Protein AF-A0A1C7NR90-F1 (afdb_monomer)

InterPro domains:
  IPR013921 Mediator complex, subunit Med20 [PF08612] (2-111)
  IPR013921 Mediator complex, subunit Med20 [PTHR12465] (1-111)

Organism: NCBI:txid101091

Radius of gyration: 16.16 Å; Cα contacts (8 Å, |Δi|>4): 120; chains: 1; bounding box: 34×30×45 Å

Sequence (116 aa):
MEVILSRLKNLWQLRQSVTIEGTSYEIGDFTLRVANILLGSTYKGLLLEIGYHPCSTPNNTSLLFQEFVQSIVPPTAQLSCEYEYNYEVVGLSNHEFTTAHTSYQYMQLFRNDGLF

Nearest PDB structures (foldseek):
  3hvr-assembly1_A  TM=3.499E-01  e=1.858E-01  Thermus thermophilus HB27
  3fe1-assembly2_B  TM=2.714E-01  e=3.371E+00  Homo sapiens
  6sr6-assembly2_C  TM=2.489E-01  e=1.819E+00  Thermochaetoides thermophila DSM 1495
  1ats-assembly1_A  TM=1.450E-01  e=3.585E+00  Bos taurus
  5fpe-assembly2_B  TM=1.562E-01  e=5.871E+00  Homo sapiens

Foldseek 3Di:
DVVVVVVCVVPDDDPFDKDWAWDWDDDPQKIWTWTWIDGPNDTDDIDIDMDGRPDFQALPCLVVVVVVCVVPPDPPDDDDADSHDDQVVVPDDRGGHDVVVVVVRVVVSCVVSVVD

Structure (mmCIF, N/CA/C/O backbone):
data_AF-A0A1C7NR90-F1
#
_entry.id   AF-A0A1C7NR90-F1
#
loop_
_atom_site.group_PDB
_atom_site.id
_atom_site.type_symbol
_atom_site.label_atom_id
_atom_site.label_alt_id
_atom_site.label_comp_id
_atom_site.label_asym_id
_atom_site.label_entity_id
_atom_site.label_seq_id
_atom_site.pdbx_PDB_ins_code
_atom_site.Cartn_x
_atom_site.Cartn_y
_atom_site.Cartn_z
_atom_site.occupancy
_atom_site.B_iso_or_equiv
_atom_site.auth_seq_id
_atom_site.auth_comp_id
_atom_site.auth_asym_id
_atom_site.auth_atom_id
_atom_site.pdbx_PDB_model_num
ATOM 1 N N . MET A 1 1 ? 7.621 -15.506 14.719 1.00 60.81 1 MET A N 1
ATOM 2 C CA . ME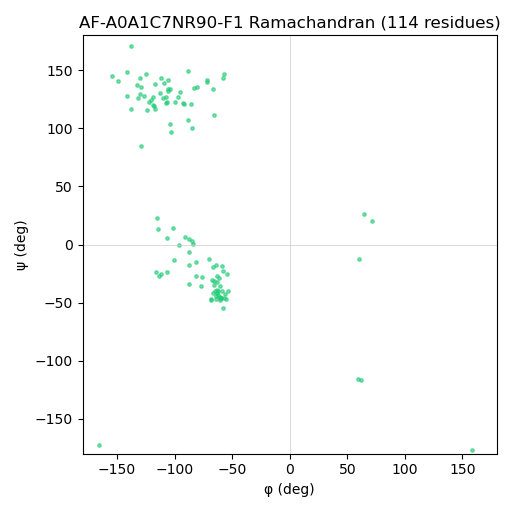T A 1 1 ? 7.836 -14.114 15.178 1.00 60.81 1 MET A CA 1
ATOM 3 C C . MET A 1 1 ? 7.261 -13.880 16.578 1.00 60.81 1 MET A C 1
ATOM 5 O O . MET A 1 1 ? 7.990 -13.382 17.426 1.00 60.81 1 MET A O 1
ATOM 9 N N . GLU A 1 2 ? 6.031 -14.322 16.876 1.00 71.06 2 GLU A N 1
ATOM 10 C CA . GLU A 1 2 ? 5.408 -14.187 18.213 1.00 71.06 2 GLU A CA 1
ATOM 11 C C . GLU A 1 2 ? 6.245 -14.750 19.370 1.00 71.06 2 GLU A C 1
ATOM 13 O O . GLU A 1 2 ? 6.362 -14.118 20.416 1.00 71.06 2 GLU A O 1
ATOM 18 N N . VAL A 1 3 ? 6.899 -15.900 19.172 1.00 78.81 3 VAL A N 1
ATOM 19 C CA . VAL A 1 3 ? 7.787 -16.501 20.181 1.00 78.81 3 VAL A CA 1
ATOM 20 C C . VAL A 1 3 ? 8.937 -15.560 20.556 1.00 78.81 3 VAL A C 1
ATOM 22 O O . VAL A 1 3 ? 9.252 -15.429 21.736 1.00 78.81 3 VAL A O 1
ATOM 25 N N . ILE A 1 4 ? 9.526 -14.854 19.587 1.00 78.25 4 ILE A N 1
ATOM 26 C CA . ILE A 1 4 ? 10.616 -13.897 19.834 1.00 78.25 4 ILE A CA 1
ATOM 27 C C . ILE A 1 4 ? 10.081 -12.681 20.599 1.00 78.25 4 ILE A C 1
ATOM 29 O O . ILE A 1 4 ? 10.631 -12.322 21.637 1.00 78.25 4 ILE A O 1
ATOM 33 N N . LEU A 1 5 ? 8.957 -12.105 20.160 1.00 78.56 5 LEU A N 1
ATOM 34 C CA . LEU A 1 5 ? 8.322 -10.969 20.842 1.00 78.56 5 LEU A CA 1
ATOM 35 C C . LEU A 1 5 ? 7.915 -11.321 22.282 1.00 78.56 5 LEU A C 1
ATOM 37 O O . LEU A 1 5 ? 8.089 -10.517 23.195 1.00 78.56 5 LEU A O 1
ATOM 41 N N . SER A 1 6 ? 7.471 -12.559 22.522 1.00 79.69 6 SER A N 1
ATOM 42 C CA . SER A 1 6 ? 7.127 -13.043 23.862 1.00 79.69 6 SER A CA 1
ATOM 43 C C . SER A 1 6 ? 8.316 -13.079 24.831 1.00 79.69 6 SER A C 1
ATOM 45 O O . SER A 1 6 ? 8.120 -12.954 26.040 1.00 79.69 6 SER A O 1
ATOM 47 N N . ARG A 1 7 ? 9.542 -13.222 24.308 1.00 85.62 7 ARG A N 1
ATOM 48 C CA . ARG A 1 7 ? 10.797 -13.211 25.077 1.00 85.62 7 ARG A CA 1
ATOM 49 C C . ARG A 1 7 ? 11.354 -11.797 25.265 1.00 85.62 7 ARG A C 1
ATOM 51 O O . ARG A 1 7 ? 12.157 -11.588 26.166 1.00 85.62 7 ARG A O 1
ATOM 58 N N . LEU A 1 8 ? 10.900 -10.835 24.462 1.00 86.44 8 LEU A N 1
ATOM 59 C CA . LEU A 1 8 ? 11.337 -9.436 24.475 1.00 86.44 8 LEU A CA 1
ATOM 60 C C . LEU A 1 8 ? 10.351 -8.497 25.185 1.00 86.44 8 LEU A C 1
ATOM 62 O O . LEU A 1 8 ? 10.491 -7.285 25.068 1.00 86.44 8 LEU A O 1
ATOM 66 N N . LYS A 1 9 ? 9.385 -9.016 25.954 1.00 79.56 9 LYS A N 1
ATOM 67 C CA . LYS A 1 9 ? 8.338 -8.209 26.619 1.00 79.56 9 LYS A CA 1
ATOM 68 C C . LYS A 1 9 ? 8.865 -7.070 27.506 1.00 79.56 9 LYS A C 1
ATOM 70 O O . LYS A 1 9 ? 8.162 -6.086 27.693 1.00 79.56 9 LYS A O 1
ATOM 75 N N . ASN A 1 10 ? 10.090 -7.189 28.027 1.00 84.25 10 ASN A N 1
ATOM 76 C CA . ASN A 1 10 ? 10.737 -6.136 28.824 1.00 84.25 10 ASN A CA 1
ATOM 77 C C . ASN A 1 10 ? 11.392 -5.031 27.972 1.00 84.25 10 ASN A C 1
ATOM 79 O O . ASN A 1 10 ? 11.754 -3.990 28.505 1.00 84.25 10 ASN A O 1
ATOM 83 N N . LEU A 1 11 ? 11.584 -5.268 26.672 1.00 86.81 11 LEU A N 1
ATOM 84 C CA . LEU A 1 11 ? 12.245 -4.357 25.730 1.00 86.81 11 LEU A CA 1
ATOM 85 C C . LEU A 1 11 ? 11.275 -3.788 24.693 1.00 86.81 11 LEU A C 1
ATOM 87 O O . LEU A 1 11 ? 11.515 -2.714 24.147 1.00 86.81 11 LEU A O 1
ATOM 91 N N . TRP A 1 12 ? 10.189 -4.503 24.406 1.00 81.38 12 TRP A N 1
ATOM 92 C CA . TRP A 1 12 ? 9.226 -4.121 23.391 1.00 81.38 12 TRP A CA 1
ATOM 93 C C . TRP A 1 12 ? 7.801 -4.431 23.841 1.00 81.38 12 TRP A C 1
ATOM 95 O O . TRP A 1 12 ? 7.481 -5.556 24.229 1.00 81.38 12 TRP A O 1
ATOM 105 N N . GLN A 1 13 ? 6.939 -3.419 23.755 1.00 84.19 13 GLN A N 1
ATOM 106 C CA . GLN A 1 13 ? 5.520 -3.514 24.067 1.00 84.19 13 GLN A CA 1
ATOM 107 C C . GLN A 1 13 ? 4.711 -3.145 22.824 1.00 84.19 13 GLN A C 1
ATOM 109 O O . GLN A 1 13 ? 4.857 -2.044 22.292 1.00 84.19 13 GLN A O 1
ATOM 114 N N . LEU A 1 14 ? 3.829 -4.049 22.391 1.00 83.69 14 LEU A N 1
ATOM 115 C CA . LEU A 1 14 ? 2.859 -3.762 21.338 1.00 83.69 14 LEU A CA 1
ATOM 116 C C . LEU A 1 14 ? 1.876 -2.703 21.854 1.00 83.69 14 LEU A C 1
ATOM 118 O O . LEU A 1 14 ? 1.105 -2.972 22.773 1.00 83.69 14 LEU A O 1
ATOM 122 N N . ARG A 1 15 ? 1.929 -1.496 21.286 1.00 84.31 15 ARG A N 1
ATOM 123 C CA . ARG A 1 15 ? 1.060 -0.375 21.685 1.00 84.31 15 ARG A CA 1
ATOM 124 C C . ARG A 1 15 ? -0.267 -0.362 20.943 1.00 84.31 15 ARG A C 1
ATOM 126 O O . ARG A 1 15 ? -1.277 0.039 21.507 1.00 84.31 15 ARG A O 1
ATOM 133 N N . GLN A 1 16 ? -0.247 -0.791 19.687 1.00 85.06 16 GLN A N 1
ATOM 134 C CA . GLN A 1 16 ? -1.374 -0.666 18.782 1.00 85.06 16 GLN A CA 1
ATOM 135 C C . GLN A 1 16 ? -1.374 -1.827 17.791 1.00 85.06 16 GLN A C 1
ATOM 137 O O . GLN A 1 16 ? -0.317 -2.255 17.334 1.00 85.06 16 GLN A O 1
ATOM 142 N N .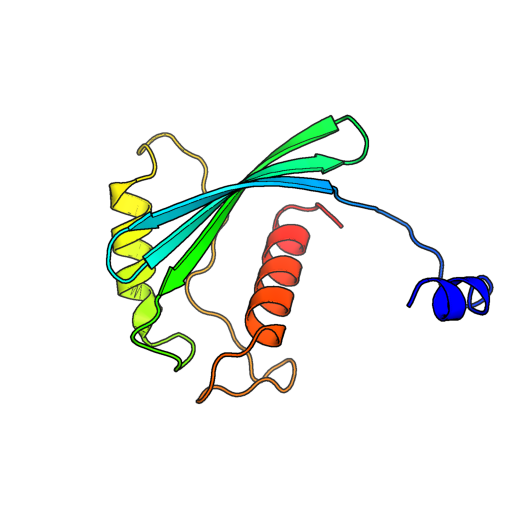 SER A 1 17 ? -2.561 -2.347 17.488 1.00 88.12 17 SER A N 1
ATOM 143 C CA . SER A 1 17 ? -2.774 -3.401 16.499 1.00 88.12 17 SER A CA 1
ATOM 144 C C . SER A 1 17 ? -3.888 -2.961 15.559 1.00 88.12 17 SER A C 1
ATOM 146 O O . SER A 1 17 ? -4.948 -2.520 16.008 1.00 88.12 17 SER A O 1
ATOM 148 N N . VAL A 1 18 ? -3.615 -3.053 14.262 1.00 91.00 18 VAL A N 1
ATOM 149 C CA . VAL A 1 18 ? -4.545 -2.719 13.186 1.00 91.00 18 VAL A CA 1
ATOM 150 C C . VAL A 1 18 ? -4.893 -4.018 12.471 1.00 91.00 18 VAL A C 1
ATOM 152 O O . VAL A 1 18 ? -4.002 -4.791 12.123 1.00 91.00 18 VAL A O 1
ATOM 155 N N . THR A 1 19 ? -6.184 -4.265 12.277 1.00 93.44 19 THR A N 1
ATOM 156 C CA . THR A 1 19 ? -6.704 -5.385 11.488 1.00 93.44 19 THR A CA 1
ATOM 157 C C . THR A 1 19 ? -7.217 -4.837 10.164 1.00 93.44 19 THR A C 1
ATOM 159 O O . THR A 1 19 ? -7.907 -3.821 10.142 1.00 93.44 19 THR A O 1
ATOM 162 N N . ILE A 1 20 ? -6.839 -5.475 9.060 1.00 95.00 20 ILE A N 1
ATOM 163 C CA . ILE A 1 20 ? -7.187 -5.043 7.705 1.00 95.00 20 ILE A CA 1
ATOM 164 C C . ILE A 1 20 ? -7.877 -6.219 7.025 1.00 95.00 20 ILE A C 1
ATOM 166 O O . ILE A 1 20 ? -7.261 -7.266 6.834 1.00 95.00 20 ILE A O 1
ATOM 170 N N . GLU A 1 21 ? -9.151 -6.056 6.679 1.00 95.44 21 GLU A N 1
ATOM 171 C CA . GLU A 1 21 ? -9.971 -7.126 6.101 1.00 95.44 21 GLU A CA 1
ATOM 172 C C . GLU A 1 21 ? -10.606 -6.660 4.800 1.00 95.44 21 GLU A C 1
ATOM 174 O O . GLU A 1 21 ? -11.242 -5.607 4.752 1.00 95.44 21 GLU A O 1
ATOM 179 N N . GLY A 1 22 ? -10.436 -7.434 3.731 1.00 96.25 22 GLY 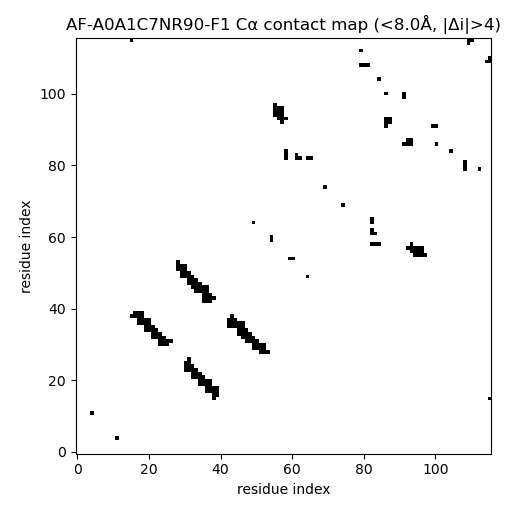A N 1
ATOM 180 C CA . GLY A 1 22 ? -10.804 -6.980 2.400 1.00 96.25 22 GLY A CA 1
ATOM 181 C C . GLY A 1 22 ? -10.865 -8.067 1.344 1.00 96.25 22 GLY A C 1
ATOM 182 O O . GLY A 1 22 ? -10.756 -9.257 1.627 1.00 96.25 22 GLY A O 1
ATOM 183 N N . THR A 1 23 ? -11.052 -7.627 0.105 1.00 97.62 23 THR A N 1
ATOM 184 C CA . THR A 1 23 ? -11.133 -8.470 -1.094 1.00 97.62 23 THR A CA 1
ATOM 185 C C . THR A 1 23 ? -10.099 -8.012 -2.118 1.00 97.62 23 THR A C 1
ATOM 187 O O . THR A 1 23 ? -9.785 -6.825 -2.204 1.00 97.62 23 THR A O 1
ATOM 190 N N . SER A 1 24 ? -9.553 -8.957 -2.882 1.00 97.88 24 SER A N 1
ATOM 191 C CA . SER A 1 24 ? -8.627 -8.689 -3.989 1.00 97.88 24 SER A CA 1
ATOM 192 C C . SER A 1 24 ? -9.326 -8.889 -5.333 1.00 97.88 24 SER A C 1
ATOM 194 O O . SER A 1 24 ? -10.117 -9.820 -5.483 1.00 97.88 24 SER A O 1
ATOM 196 N N . TYR A 1 25 ? -9.007 -8.034 -6.297 1.00 97.31 25 TYR A N 1
ATOM 197 C CA . TYR A 1 25 ? -9.538 -8.026 -7.655 1.00 97.31 25 TYR A CA 1
ATOM 198 C C . TYR A 1 25 ? -8.380 -7.975 -8.651 1.00 97.31 25 TYR A C 1
ATOM 200 O O . TYR A 1 25 ? -7.464 -7.171 -8.489 1.00 97.31 25 TYR A O 1
ATOM 208 N N . GLU A 1 26 ? -8.446 -8.793 -9.697 1.00 97.31 26 GLU A N 1
ATOM 209 C CA . GLU A 1 26 ? -7.502 -8.748 -10.816 1.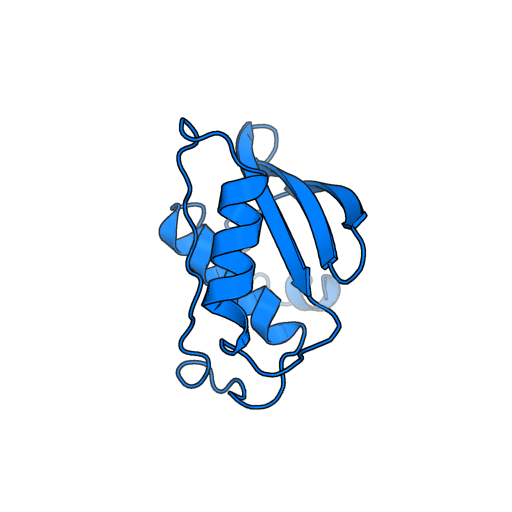00 97.31 26 GLU A CA 1
ATOM 210 C C . GLU A 1 26 ? -8.142 -7.985 -11.981 1.00 97.31 26 GLU A C 1
ATOM 212 O O . GLU A 1 26 ? -9.232 -8.336 -12.442 1.00 97.31 26 GLU A O 1
ATOM 217 N N . ILE A 1 27 ? -7.487 -6.919 -12.435 1.00 95.12 27 ILE A N 1
ATOM 218 C CA . ILE A 1 27 ? -7.972 -5.995 -13.465 1.00 95.12 27 ILE A CA 1
ATOM 219 C C . ILE A 1 27 ? -6.866 -5.844 -14.513 1.00 95.12 27 ILE A C 1
ATOM 221 O O . ILE A 1 27 ? -6.054 -4.921 -14.463 1.00 95.12 27 ILE A O 1
ATOM 225 N N . GLY A 1 28 ? -6.824 -6.773 -15.471 1.00 94.62 28 GLY A N 1
ATOM 226 C CA . GLY A 1 28 ? -5.775 -6.806 -16.493 1.00 94.62 28 GLY A CA 1
ATOM 227 C C . GLY A 1 28 ? -4.387 -6.945 -15.863 1.00 94.62 28 GLY A C 1
ATOM 228 O O . GLY A 1 28 ? -4.109 -7.945 -15.210 1.00 94.62 28 GLY A O 1
ATOM 229 N N . ASP A 1 29 ? -3.550 -5.922 -16.039 1.00 95.94 29 ASP A N 1
ATOM 230 C CA . ASP A 1 29 ? -2.178 -5.865 -15.515 1.00 95.94 29 ASP A CA 1
ATOM 231 C C . ASP A 1 29 ? -2.087 -5.377 -14.056 1.00 95.94 29 ASP A C 1
ATOM 233 O O . ASP A 1 29 ? -0.986 -5.268 -13.502 1.00 95.94 29 ASP A O 1
ATOM 237 N N . PHE A 1 30 ? -3.230 -5.072 -13.432 1.00 96.81 30 PHE A N 1
ATOM 238 C CA . PHE A 1 30 ? -3.316 -4.569 -12.066 1.00 96.81 30 PHE A CA 1
ATOM 239 C C . PHE A 1 30 ? -3.952 -5.578 -11.115 1.00 96.81 30 PHE A C 1
ATOM 241 O O . PHE A 1 30 ? -4.957 -6.210 -11.437 1.00 96.81 30 PHE A O 1
ATOM 248 N N . THR A 1 31 ? -3.446 -5.612 -9.885 1.00 97.44 31 THR A N 1
ATOM 249 C CA . THR A 1 31 ? -4.159 -6.183 -8.739 1.00 97.44 31 THR A CA 1
ATOM 250 C C . THR A 1 31 ? -4.631 -5.045 -7.843 1.00 97.44 31 THR A C 1
ATOM 252 O O . THR A 1 31 ? -3.815 -4.262 -7.357 1.00 97.44 31 THR A O 1
ATOM 255 N N . LEU A 1 32 ? -5.936 -4.963 -7.589 1.00 97.62 32 LEU A N 1
ATOM 256 C CA . LEU A 1 32 ? -6.543 -4.017 -6.653 1.00 97.62 32 LEU A CA 1
ATOM 257 C C . LEU A 1 32 ? -7.011 -4.765 -5.405 1.00 97.62 32 LEU A C 1
ATOM 259 O O . LEU A 1 32 ? -7.860 -5.650 -5.486 1.00 97.62 32 LEU A O 1
ATOM 263 N N . ARG A 1 33 ? -6.513 -4.383 -4.233 1.00 97.94 33 ARG A N 1
ATOM 264 C CA . ARG A 1 33 ? -6.992 -4.887 -2.942 1.00 97.94 33 ARG A CA 1
ATOM 265 C C . ARG A 1 33 ? -7.731 -3.775 -2.222 1.00 97.94 33 ARG A C 1
ATOM 267 O O . ARG A 1 33 ? -7.194 -2.688 -2.036 1.00 97.94 33 ARG A O 1
ATOM 274 N N . VAL A 1 34 ? -8.965 -4.058 -1.825 1.00 97.44 34 VAL A N 1
ATOM 275 C CA . VAL A 1 34 ? -9.848 -3.112 -1.138 1.00 97.44 34 VAL A CA 1
ATOM 276 C C . VAL A 1 34 ? -10.179 -3.680 0.228 1.00 97.44 34 VAL A C 1
ATOM 278 O O . VAL A 1 34 ? -10.747 -4.771 0.308 1.00 97.44 34 VAL A O 1
ATOM 281 N N . ALA A 1 35 ? -9.824 -2.964 1.292 1.00 97.12 35 ALA A N 1
ATOM 282 C CA . ALA A 1 35 ? -9.961 -3.466 2.653 1.00 97.12 35 ALA A CA 1
ATOM 283 C C . ALA A 1 35 ? -10.419 -2.403 3.652 1.00 97.12 35 ALA A C 1
ATOM 285 O O . ALA A 1 35 ? -10.075 -1.232 3.541 1.00 97.12 35 ALA A O 1
ATOM 286 N N . ASN A 1 36 ? -11.161 -2.826 4.669 1.00 96.69 36 ASN A N 1
ATOM 287 C CA . ASN A 1 36 ? -11.521 -2.002 5.812 1.00 96.69 36 ASN A CA 1
ATOM 288 C C . ASN A 1 36 ? -10.383 -2.003 6.833 1.00 96.69 36 ASN A C 1
ATOM 290 O O . ASN A 1 36 ? -9.865 -3.062 7.187 1.00 96.69 36 ASN A O 1
ATOM 294 N N . ILE A 1 37 ? -10.045 -0.826 7.352 1.00 95.56 37 ILE A N 1
ATOM 295 C CA . ILE A 1 37 ? -9.092 -0.651 8.447 1.00 95.56 37 ILE A CA 1
ATOM 296 C C . ILE A 1 37 ? -9.866 -0.667 9.768 1.00 95.56 37 ILE A C 1
ATOM 298 O O . ILE A 1 37 ? -10.735 0.179 10.004 1.00 95.56 37 ILE A O 1
ATOM 302 N N . LEU A 1 38 ? -9.528 -1.605 10.648 1.00 94.56 38 LEU A N 1
ATOM 303 C CA . LEU A 1 38 ? -10.125 -1.785 11.967 1.00 94.56 38 LEU A CA 1
ATOM 304 C C . LEU A 1 38 ? -9.063 -1.611 13.059 1.00 94.56 38 LEU A C 1
ATOM 306 O O . LEU A 1 38 ? -8.028 -2.278 13.063 1.00 94.56 38 LEU A O 1
ATOM 310 N N . LEU A 1 39 ? -9.333 -0.735 14.025 1.00 91.00 39 LEU A N 1
ATOM 311 C CA . LEU A 1 39 ? -8.548 -0.602 15.248 1.00 91.00 39 LEU A CA 1
ATOM 312 C C . LEU A 1 39 ? -9.301 -1.274 16.399 1.00 91.00 39 LEU A C 1
ATOM 314 O O . LEU A 1 39 ? -10.229 -0.697 16.973 1.00 91.00 39 LEU A O 1
ATOM 318 N N . GLY A 1 40 ? -8.949 -2.527 16.691 1.00 87.94 40 GLY A N 1
ATOM 319 C CA . GLY A 1 40 ? -9.815 -3.397 17.487 1.00 87.94 40 GLY A CA 1
ATOM 320 C C . GLY A 1 40 ? -11.143 -3.608 16.756 1.00 87.94 40 GLY A C 1
ATOM 321 O O . GLY A 1 40 ? -11.159 -4.131 15.650 1.00 87.94 40 GLY A O 1
ATOM 322 N N . SER A 1 41 ? -12.252 -3.159 17.344 1.00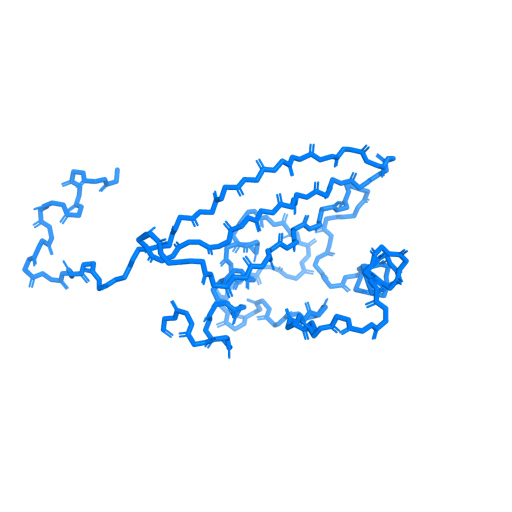 87.38 41 SER A N 1
ATOM 323 C CA . SER A 1 41 ? -13.584 -3.190 16.718 1.00 87.38 41 SER A CA 1
ATOM 324 C C . SER A 1 41 ? -13.988 -1.877 16.032 1.00 87.38 41 SER A C 1
ATOM 326 O O . SER A 1 41 ? -15.091 -1.778 15.498 1.00 87.38 41 SER A O 1
ATOM 328 N N . THR A 1 42 ? -13.138 -0.844 16.063 1.00 93.25 42 THR A N 1
ATOM 329 C CA . THR A 1 42 ? -13.478 0.484 15.530 1.00 93.25 42 THR A CA 1
ATOM 330 C C . THR A 1 42 ? -13.031 0.628 14.082 1.00 93.25 42 THR A C 1
ATOM 332 O O . THR A 1 42 ? -11.836 0.564 13.801 1.00 93.25 42 THR A O 1
ATOM 335 N N . TYR A 1 43 ? -13.970 0.907 13.179 1.00 94.69 43 TYR A N 1
ATOM 336 C CA . TYR A 1 43 ? -13.670 1.245 11.787 1.00 94.69 43 TYR A CA 1
ATOM 337 C C . TYR A 1 43 ? -12.944 2.592 11.673 1.00 94.69 43 TYR A C 1
ATOM 339 O O . TYR A 1 43 ? -13.340 3.574 12.305 1.00 94.69 43 TYR A O 1
ATOM 347 N N . LYS A 1 44 ? -11.874 2.630 10.874 1.00 93.81 44 LYS A N 1
ATOM 348 C CA . LYS A 1 44 ? -11.035 3.818 10.656 1.00 93.81 44 LYS A CA 1
ATOM 349 C C . LYS A 1 44 ? -11.049 4.333 9.224 1.00 93.81 44 LYS A C 1
ATOM 351 O O . LYS A 1 44 ? -10.808 5.517 9.031 1.00 93.81 44 LYS A O 1
ATOM 356 N N . GLY A 1 45 ? -11.362 3.491 8.247 1.00 93.75 45 GLY A N 1
ATOM 357 C CA . GLY A 1 45 ? -11.379 3.899 6.849 1.00 93.75 45 GLY A CA 1
ATOM 358 C C . GLY A 1 45 ? -11.236 2.727 5.893 1.00 93.75 45 GLY A C 1
ATOM 359 O O . GLY A 1 45 ? -11.167 1.569 6.312 1.00 93.75 45 GLY A O 1
ATOM 360 N N . LEU A 1 46 ? -11.187 3.063 4.607 1.00 94.94 46 LEU A N 1
ATOM 361 C CA . LEU A 1 46 ? -10.968 2.124 3.519 1.00 94.94 46 LEU A CA 1
ATOM 362 C C . LEU A 1 46 ? -9.530 2.267 3.021 1.00 94.94 46 LEU A C 1
ATOM 364 O O . LEU A 1 46 ? -9.054 3.375 2.792 1.00 94.94 46 LEU A O 1
ATOM 368 N N . LEU A 1 47 ? -8.866 1.140 2.831 1.00 96.25 47 LEU A N 1
ATOM 369 C CA . LEU A 1 47 ? -7.537 1.024 2.267 1.00 96.25 47 LEU A CA 1
ATOM 370 C C . LEU A 1 47 ? -7.637 0.477 0.844 1.00 96.25 47 LEU A C 1
ATOM 372 O O . LEU A 1 47 ? -8.322 -0.522 0.604 1.00 96.25 47 LEU A O 1
ATOM 376 N N . LEU A 1 48 ? -6.905 1.110 -0.067 1.00 96.38 48 LEU A N 1
ATOM 377 C CA . LEU A 1 48 ? -6.718 0.653 -1.437 1.00 96.38 48 LEU A CA 1
ATOM 378 C C . LEU A 1 48 ? -5.235 0.345 -1.641 1.00 96.38 48 LEU A C 1
ATOM 380 O O . LEU A 1 48 ? -4.401 1.242 -1.551 1.00 96.38 48 LEU A O 1
ATOM 384 N N . GLU A 1 49 ? -4.908 -0.912 -1.918 1.00 96.62 49 GLU A N 1
ATOM 385 C CA . GLU A 1 49 ? -3.571 -1.317 -2.350 1.00 96.62 49 GLU A CA 1
ATOM 386 C C . GLU A 1 49 ? -3.626 -1.671 -3.835 1.00 96.62 49 GLU A C 1
ATOM 388 O O . GLU A 1 49 ? -4.464 -2.470 -4.257 1.00 96.62 49 GLU A O 1
ATOM 393 N N . ILE A 1 50 ? -2.748 -1.064 -4.632 1.00 96.31 50 ILE A N 1
ATOM 394 C CA . ILE A 1 50 ? -2.713 -1.252 -6.082 1.00 96.31 50 ILE A CA 1
ATOM 395 C C . ILE A 1 50 ? -1.327 -1.767 -6.460 1.00 96.31 50 ILE A C 1
ATOM 397 O O . ILE A 1 50 ? -0.319 -1.123 -6.177 1.00 96.31 50 ILE A O 1
ATOM 401 N N . GLY A 1 51 ? -1.280 -2.930 -7.102 1.00 95.50 51 GLY A N 1
ATOM 402 C CA . GLY A 1 51 ? -0.072 -3.496 -7.695 1.00 95.50 51 GLY A CA 1
ATOM 403 C C . GLY A 1 51 ? -0.149 -3.453 -9.216 1.00 95.50 51 GLY A C 1
ATOM 404 O O . GLY A 1 51 ? -1.202 -3.743 -9.775 1.00 95.50 51 GLY A O 1
ATOM 405 N N . TYR A 1 52 ? 0.959 -3.115 -9.874 1.00 96.19 52 TYR A N 1
ATOM 406 C CA . TYR A 1 52 ? 1.110 -3.176 -11.329 1.00 96.19 52 TYR A CA 1
ATOM 407 C C . TYR A 1 52 ? 2.221 -4.171 -11.668 1.00 96.19 52 TYR A C 1
ATOM 409 O O . TYR A 1 52 ? 3.361 -3.996 -11.243 1.00 96.19 52 TYR A O 1
ATOM 417 N N . HIS A 1 53 ? 1.890 -5.233 -12.399 1.00 94.38 53 HIS A N 1
ATOM 418 C CA . HIS A 1 53 ? 2.814 -6.352 -12.645 1.00 94.38 53 HIS A CA 1
ATOM 419 C C . HIS A 1 53 ? 3.903 -6.083 -13.700 1.00 94.38 53 HIS A C 1
ATOM 421 O O . HIS A 1 53 ? 5.023 -6.560 -13.515 1.00 94.38 53 HIS A O 1
ATOM 427 N N . PRO A 1 54 ? 3.648 -5.333 -14.793 1.00 95.75 54 PRO A N 1
ATOM 428 C CA . PRO A 1 54 ? 4.639 -5.134 -15.855 1.00 95.75 54 PRO A CA 1
ATOM 429 C C . PRO A 1 54 ? 5.854 -4.266 -15.494 1.00 95.75 54 PRO A C 1
ATOM 431 O O . PRO A 1 54 ? 6.813 -4.235 -16.265 1.00 95.75 54 PRO A O 1
ATOM 434 N N . CYS A 1 55 ? 5.846 -3.541 -14.370 1.00 95.00 55 CYS A N 1
ATOM 435 C CA . CYS A 1 55 ? 6.983 -2.725 -13.941 1.00 95.00 55 CYS A CA 1
ATOM 436 C C . CYS A 1 55 ? 7.322 -2.980 -12.474 1.00 95.00 55 CYS A C 1
ATOM 438 O O . CYS A 1 55 ? 6.483 -2.814 -11.595 1.00 95.00 55 CYS A O 1
ATOM 440 N N . SER A 1 56 ? 8.583 -3.322 -12.215 1.00 94.25 56 SER A N 1
ATOM 441 C CA . SER A 1 56 ? 9.128 -3.493 -10.869 1.00 94.25 56 SER A CA 1
ATOM 442 C C . SER A 1 56 ? 10.060 -2.355 -10.456 1.00 94.25 56 SER A C 1
ATOM 444 O O . SER A 1 56 ? 10.672 -2.438 -9.401 1.00 94.25 56 SER A O 1
ATOM 446 N N . THR A 1 57 ? 10.212 -1.293 -11.250 1.00 96.62 57 THR A N 1
ATOM 447 C CA . THR A 1 57 ? 11.045 -0.147 -10.866 1.00 96.62 57 THR A CA 1
ATOM 448 C C . THR A 1 57 ? 10.219 0.824 -10.016 1.00 96.62 57 THR A C 1
ATOM 450 O O . THR A 1 57 ? 9.203 1.328 -10.501 1.00 96.62 57 THR A O 1
ATOM 453 N N . PRO A 1 58 ? 10.624 1.114 -8.765 1.00 94.06 58 PRO A N 1
ATOM 454 C CA . PRO A 1 58 ? 9.898 2.036 -7.898 1.00 94.06 58 PRO A CA 1
ATOM 455 C C . PRO A 1 58 ? 9.720 3.428 -8.519 1.00 94.06 58 PRO A C 1
ATOM 457 O O . PRO A 1 58 ? 10.587 3.904 -9.248 1.00 94.06 58 PRO A O 1
ATOM 460 N N . ASN A 1 59 ? 8.596 4.083 -8.215 1.00 94.81 59 ASN A N 1
ATOM 461 C CA . ASN A 1 59 ? 8.201 5.428 -8.677 1.00 94.81 59 ASN A CA 1
ATOM 462 C C . ASN A 1 59 ? 8.057 5.613 -10.205 1.00 94.81 59 ASN A C 1
ATOM 464 O O . ASN A 1 59 ? 7.453 6.588 -10.635 1.00 94.81 59 ASN A O 1
ATOM 468 N N . ASN A 1 60 ? 8.518 4.676 -11.039 1.00 96.06 60 ASN A N 1
ATOM 469 C CA . ASN A 1 60 ? 8.484 4.803 -12.500 1.00 96.06 60 ASN A CA 1
ATOM 470 C C . ASN A 1 60 ? 7.057 4.794 -13.089 1.00 96.06 60 ASN A C 1
ATOM 472 O O . ASN A 1 60 ? 6.840 5.240 -14.212 1.00 96.06 60 ASN A O 1
ATOM 476 N N . THR A 1 61 ? 6.077 4.288 -12.335 1.00 94.75 61 THR A N 1
ATOM 477 C CA . THR A 1 61 ? 4.662 4.209 -12.732 1.00 94.75 61 THR A CA 1
ATOM 478 C C . THR A 1 61 ? 3.748 5.079 -11.862 1.00 94.75 61 THR A C 1
ATOM 480 O O . THR A 1 61 ? 2.549 4.814 -11.790 1.00 94.75 61 THR A O 1
ATOM 483 N N . SER A 1 62 ? 4.280 6.115 -11.199 1.00 95.25 62 SER A N 1
ATOM 484 C CA . SER A 1 62 ? 3.513 7.000 -10.301 1.00 95.25 62 SER A CA 1
ATOM 485 C C . SER A 1 62 ? 2.300 7.635 -10.997 1.00 95.25 62 SER A C 1
ATOM 487 O O . SER A 1 62 ? 1.180 7.542 -10.494 1.00 95.25 62 SER A O 1
ATOM 489 N N . LEU A 1 63 ? 2.496 8.179 -12.203 1.00 96.56 63 LEU A N 1
ATOM 490 C CA . LEU A 1 63 ? 1.426 8.768 -13.019 1.00 96.56 63 LEU A CA 1
ATOM 491 C C . LEU A 1 63 ? 0.350 7.745 -13.410 1.00 96.56 63 LEU A C 1
ATOM 493 O O . LEU A 1 63 ? -0.838 8.046 -13.342 1.00 96.56 63 LEU A O 1
ATOM 497 N N . LEU A 1 64 ? 0.756 6.518 -13.752 1.00 96.69 64 LEU A N 1
ATOM 498 C CA . LEU A 1 64 ? -0.174 5.441 -14.095 1.00 96.69 64 LEU A CA 1
ATOM 499 C C . LEU A 1 64 ? -1.067 5.076 -12.900 1.00 96.69 64 LEU A C 1
ATOM 501 O O . LEU A 1 64 ? -2.274 4.894 -13.056 1.00 96.69 64 LEU A O 1
ATOM 505 N N . PHE A 1 65 ? -0.495 5.006 -11.693 1.00 96.00 65 PHE A N 1
ATOM 506 C CA . PHE A 1 65 ? -1.277 4.788 -10.476 1.00 96.00 65 PHE A CA 1
ATOM 507 C C . PHE A 1 65 ? -2.220 5.957 -10.185 1.00 96.00 65 PHE A C 1
ATOM 509 O O . PHE A 1 65 ? -3.368 5.724 -9.808 1.00 96.00 65 PHE A O 1
ATOM 516 N N . GLN A 1 66 ? -1.773 7.197 -10.392 1.00 95.56 66 GLN A N 1
ATOM 517 C CA . GLN A 1 66 ? -2.605 8.383 -10.207 1.00 95.56 66 GLN A CA 1
ATOM 518 C C . GLN A 1 66 ? -3.827 8.372 -11.137 1.00 95.56 66 GLN A C 1
ATOM 520 O O . GLN A 1 66 ? -4.947 8.596 -10.677 1.00 95.56 66 GLN A O 1
ATOM 525 N N . GLU A 1 67 ? -3.636 8.060 -12.419 1.00 95.94 67 GLU A N 1
ATOM 526 C CA . GLU A 1 67 ? -4.728 7.923 -13.390 1.00 95.94 67 GLU A CA 1
ATOM 527 C C . GLU A 1 67 ? -5.685 6.784 -13.013 1.00 95.94 67 GLU A C 1
ATOM 529 O O . GLU A 1 67 ? -6.907 6.958 -13.032 1.00 95.94 67 GLU A O 1
ATOM 534 N N . PHE A 1 68 ? -5.147 5.632 -12.600 1.00 95.56 68 PHE A N 1
ATOM 535 C CA . PHE A 1 68 ? -5.957 4.492 -12.177 1.00 95.56 68 PHE A CA 1
ATOM 536 C C . PHE A 1 68 ? -6.835 4.839 -10.968 1.00 95.56 68 PHE A C 1
ATOM 538 O O . PHE A 1 68 ? -8.043 4.602 -11.003 1.00 95.56 68 PHE A O 1
ATOM 545 N N . VAL A 1 69 ? -6.269 5.467 -9.931 1.00 95.31 69 VAL A N 1
ATOM 546 C CA . VAL A 1 69 ? -7.019 5.912 -8.743 1.00 95.31 69 VAL A CA 1
ATOM 547 C C . VAL A 1 69 ? -8.121 6.898 -9.129 1.00 95.31 69 VAL A C 1
ATOM 549 O O . VAL A 1 69 ? -9.262 6.725 -8.703 1.00 95.31 69 VAL A O 1
ATOM 552 N N . GLN A 1 70 ? -7.825 7.885 -9.978 1.00 93.88 70 GLN A N 1
ATOM 553 C CA . GLN A 1 70 ? -8.822 8.854 -10.452 1.00 93.88 70 GLN A CA 1
ATOM 554 C C . GLN A 1 70 ? -9.972 8.203 -11.230 1.00 93.88 70 GLN A C 1
ATOM 556 O O . GLN A 1 70 ? -11.088 8.719 -11.213 1.00 93.88 70 GLN A O 1
ATOM 561 N N . SER A 1 71 ? -9.722 7.073 -11.896 1.00 94.44 71 SER A N 1
ATOM 562 C CA . SER A 1 71 ? -10.753 6.350 -12.645 1.00 94.44 71 SER A CA 1
ATOM 563 C C . SER A 1 71 ? -11.716 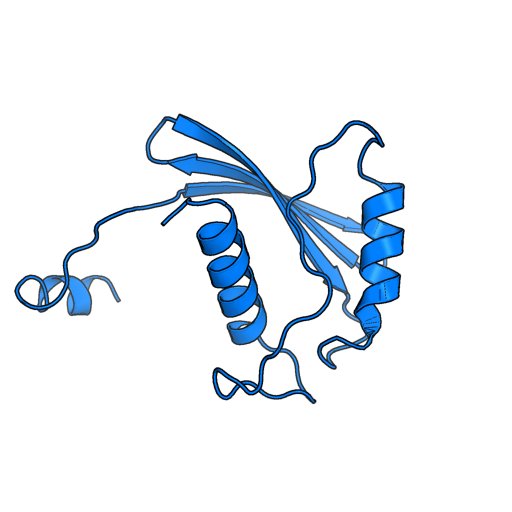5.547 -11.760 1.00 94.44 71 SER A C 1
ATOM 565 O O . SER A 1 71 ? -12.870 5.353 -12.144 1.00 94.44 71 SER A O 1
ATOM 567 N N . ILE A 1 72 ? -11.267 5.089 -10.583 1.00 93.50 72 ILE A N 1
ATOM 568 C CA . ILE A 1 72 ? -12.051 4.197 -9.709 1.00 93.50 72 ILE A CA 1
ATOM 569 C C . ILE A 1 72 ? -12.599 4.888 -8.460 1.00 93.50 72 ILE A C 1
ATOM 571 O O . ILE A 1 72 ? -13.573 4.414 -7.872 1.00 93.50 72 ILE A O 1
ATOM 575 N N . VAL A 1 73 ? -11.981 5.987 -8.025 1.00 93.94 73 VAL A N 1
ATOM 576 C CA . VAL A 1 73 ? -12.369 6.687 -6.801 1.00 93.94 73 VAL A CA 1
ATOM 577 C C . VAL A 1 73 ? -13.329 7.836 -7.129 1.00 93.94 73 VAL A C 1
ATOM 579 O O . VAL A 1 73 ? -13.037 8.652 -8.003 1.00 93.94 73 VAL A O 1
ATOM 582 N N . PRO A 1 74 ? -14.466 7.962 -6.416 1.00 92.69 74 PRO A N 1
ATOM 583 C CA . PRO A 1 74 ? -15.373 9.086 -6.604 1.00 92.69 74 PRO A CA 1
ATOM 584 C C . PRO A 1 74 ? -14.675 10.434 -6.359 1.00 92.69 74 PRO A C 1
ATOM 586 O O . PRO A 1 74 ? -13.933 10.555 -5.383 1.00 92.69 74 PRO A O 1
ATOM 589 N N . PRO A 1 75 ? -14.997 11.495 -7.123 1.00 90.38 75 PRO A N 1
ATOM 590 C CA . PRO A 1 75 ? -14.409 12.827 -6.924 1.00 90.38 75 PRO A CA 1
ATOM 591 C C . PRO A 1 75 ? -14.642 13.431 -5.530 1.00 90.38 75 PRO A C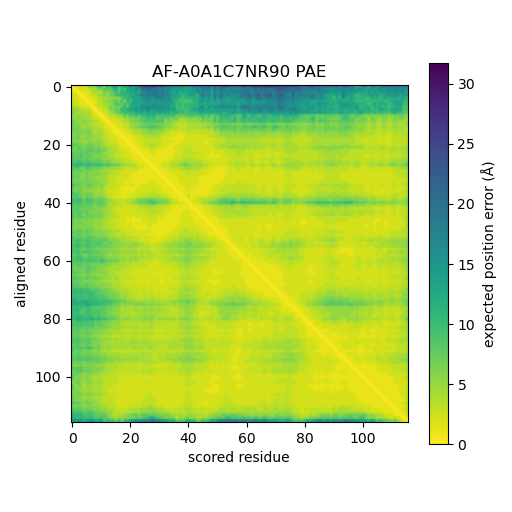 1
ATOM 593 O O . PRO A 1 75 ? -13.969 14.378 -5.139 1.00 90.38 75 PRO A O 1
ATOM 596 N N . THR A 1 76 ? -15.621 12.915 -4.785 1.00 92.88 76 THR A N 1
ATOM 597 C CA . THR A 1 76 ? -15.960 13.353 -3.424 1.00 92.88 76 THR A CA 1
ATOM 598 C C . THR A 1 76 ? -15.157 12.642 -2.335 1.00 92.88 76 THR A C 1
ATOM 600 O O . THR A 1 76 ? -15.328 12.961 -1.158 1.00 92.88 76 THR A O 1
ATOM 603 N N . ALA A 1 77 ? -14.349 11.639 -2.680 1.00 92.25 77 ALA A N 1
ATOM 604 C CA . ALA A 1 77 ? -13.567 10.898 -1.703 1.00 92.25 77 ALA A CA 1
ATOM 605 C C . ALA A 1 77 ? -12.412 11.751 -1.163 1.00 92.25 77 ALA A C 1
ATOM 607 O O . ALA A 1 77 ? -11.733 12.456 -1.907 1.00 92.25 77 ALA A O 1
ATOM 608 N N . GLN A 1 78 ? -12.169 11.650 0.141 1.00 91.56 78 GLN A N 1
ATOM 609 C CA . GLN A 1 78 ? -10.982 12.218 0.771 1.00 91.56 78 GLN A CA 1
ATOM 610 C C . GLN A 1 78 ? -9.877 11.167 0.714 1.00 91.56 78 GLN A C 1
ATOM 612 O O . GLN A 1 78 ? -9.956 10.148 1.396 1.00 91.56 78 GLN A O 1
ATOM 617 N N . LEU A 1 79 ? -8.889 11.394 -0.149 1.00 92.12 79 LEU A N 1
ATOM 618 C CA . LEU A 1 79 ? -7.769 10.484 -0.348 1.00 92.12 79 LEU A CA 1
ATOM 619 C C . LEU A 1 79 ? -6.561 10.946 0.466 1.00 92.12 79 LEU A C 1
ATOM 621 O O . LEU A 1 79 ? -6.115 12.082 0.320 1.00 92.12 79 LEU A O 1
ATOM 625 N N . SER A 1 80 ? -6.021 10.039 1.277 1.00 92.25 80 SER A N 1
ATOM 626 C CA . SER A 1 80 ? -4.668 10.137 1.817 1.00 92.25 80 SER A CA 1
ATOM 627 C C . SER A 1 80 ? -3.796 9.162 1.034 1.00 92.25 80 SER A C 1
ATOM 629 O O . SER A 1 80 ? -3.934 7.947 1.170 1.00 92.25 80 SER A O 1
ATOM 631 N N . CYS A 1 81 ? -2.983 9.675 0.112 1.00 90.88 81 CYS A N 1
ATOM 632 C CA . CYS A 1 81 ? -2.110 8.854 -0.720 1.00 90.88 81 CYS A CA 1
ATOM 633 C C . CYS A 1 81 ? -0.891 9.646 -1.195 1.00 90.88 81 CYS A C 1
ATOM 635 O O . CYS A 1 81 ? -1.002 10.825 -1.526 1.00 90.88 81 CYS A O 1
ATOM 637 N N . GLU A 1 82 ? 0.239 8.956 -1.301 1.00 94.00 82 GLU A N 1
ATOM 638 C CA . GLU A 1 82 ? 1.452 9.437 -1.957 1.00 94.00 82 GLU A CA 1
ATOM 639 C C . GLU A 1 82 ? 1.733 8.517 -3.150 1.00 94.00 82 GLU A C 1
ATOM 641 O O . GLU A 1 82 ? 1.574 7.299 -3.047 1.00 94.00 82 GLU A O 1
ATOM 646 N N . TYR A 1 83 ? 2.132 9.083 -4.288 1.00 93.38 83 TYR A N 1
ATOM 647 C CA . TYR A 1 83 ? 2.442 8.307 -5.501 1.00 93.38 83 TYR A CA 1
ATOM 648 C C . TYR A 1 83 ? 3.943 8.109 -5.710 1.00 93.38 83 TYR A C 1
ATOM 650 O O . TYR A 1 83 ? 4.355 7.271 -6.514 1.00 93.38 83 TYR A O 1
ATOM 658 N N . GLU A 1 84 ? 4.757 8.858 -4.970 1.00 95.19 84 GLU A N 1
ATOM 659 C CA . GLU A 1 84 ? 6.209 8.789 -5.006 1.00 95.19 84 GLU A CA 1
ATOM 660 C C . GLU A 1 84 ? 6.754 8.731 -3.586 1.00 95.19 84 GLU A C 1
ATOM 662 O O . GLU A 1 84 ? 6.306 9.441 -2.688 1.00 95.19 84 GLU A O 1
ATOM 667 N N . TYR A 1 85 ? 7.745 7.872 -3.383 1.00 96.00 85 TYR A N 1
ATOM 668 C CA . TYR A 1 85 ? 8.359 7.661 -2.082 1.00 96.00 85 TYR A CA 1
ATOM 669 C C . TYR A 1 85 ? 9.875 7.749 -2.199 1.00 96.00 85 TYR A C 1
ATOM 671 O O . TYR A 1 85 ? 10.474 7.264 -3.160 1.00 96.00 85 TYR A O 1
ATOM 679 N N . ASN A 1 86 ? 10.512 8.321 -1.180 1.00 95.94 86 ASN A N 1
ATOM 680 C CA . ASN A 1 86 ? 11.959 8.258 -1.048 1.00 95.94 86 ASN A CA 1
ATOM 681 C C . ASN A 1 86 ? 12.337 6.939 -0.357 1.00 95.94 86 ASN A C 1
ATOM 683 O O . ASN A 1 86 ? 12.211 6.806 0.857 1.00 95.94 86 ASN A O 1
ATOM 687 N N . TYR A 1 87 ? 12.759 5.943 -1.132 1.00 97.25 87 TYR A N 1
ATOM 688 C CA . TYR A 1 87 ? 13.143 4.630 -0.606 1.00 97.25 87 TYR A CA 1
ATOM 689 C C . TYR A 1 87 ? 14.579 4.607 -0.059 1.00 97.25 87 TYR A C 1
ATOM 691 O O . TYR A 1 87 ? 14.873 3.878 0.892 1.00 97.25 87 TYR A O 1
ATOM 699 N N . GLU A 1 88 ? 15.459 5.467 -0.575 1.00 96.19 88 GLU A N 1
ATOM 700 C CA . GLU A 1 88 ? 16.866 5.542 -0.159 1.00 96.19 88 GLU A CA 1
ATOM 701 C C .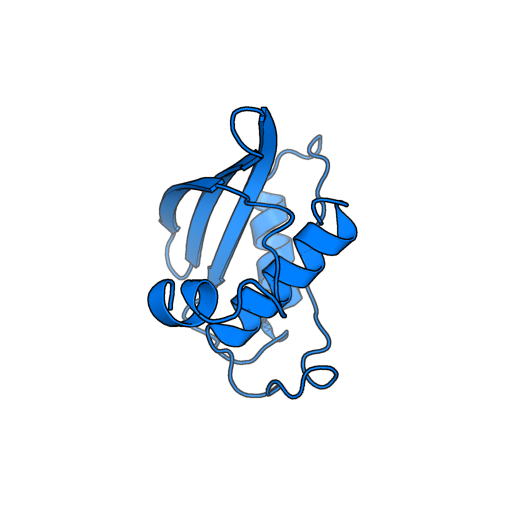 GLU A 1 88 ? 17.027 5.938 1.312 1.00 96.19 88 GLU A C 1
ATOM 703 O O . GLU A 1 88 ? 17.930 5.438 1.983 1.00 96.19 88 GLU A O 1
ATOM 708 N N . VAL A 1 89 ? 16.121 6.759 1.864 1.00 96.44 89 VAL A N 1
ATOM 709 C CA . VAL A 1 89 ? 16.175 7.162 3.287 1.00 96.44 89 VAL A CA 1
ATOM 710 C C . VAL A 1 89 ? 15.996 5.999 4.264 1.00 96.44 89 VAL A C 1
ATOM 712 O O . VAL A 1 89 ? 16.343 6.129 5.436 1.00 96.44 89 VAL A O 1
ATOM 715 N N . VAL A 1 90 ? 15.466 4.867 3.798 1.00 96.00 90 VAL A N 1
ATOM 716 C CA . VAL A 1 90 ? 15.350 3.622 4.572 1.00 96.00 90 VAL A CA 1
ATOM 717 C C . VAL A 1 90 ? 16.214 2.494 4.002 1.00 96.00 90 VAL A C 1
ATOM 719 O O . VAL A 1 90 ? 16.065 1.342 4.403 1.00 96.00 90 VAL A O 1
ATOM 722 N N . GLY A 1 91 ? 17.137 2.815 3.090 1.00 96.81 91 GLY A N 1
ATOM 723 C CA . GLY A 1 91 ? 18.060 1.855 2.482 1.00 96.81 91 GLY A CA 1
ATOM 724 C C . GLY A 1 91 ? 17.408 0.888 1.490 1.00 96.81 91 GLY A C 1
ATOM 725 O O . GLY A 1 91 ? 17.967 -0.176 1.229 1.00 96.81 91 GLY A O 1
ATOM 726 N N . LEU A 1 92 ? 16.231 1.224 0.959 1.00 97.62 92 LEU A N 1
ATOM 727 C CA . LEU A 1 92 ? 15.552 0.444 -0.074 1.00 97.62 92 LEU A CA 1
ATOM 728 C C . LEU A 1 92 ? 16.003 0.885 -1.481 1.00 97.62 92 LEU A C 1
ATOM 730 O O . LEU A 1 92 ? 16.383 2.035 -1.696 1.00 97.62 92 LEU A O 1
ATOM 734 N N . SER A 1 93 ? 16.002 -0.060 -2.428 1.00 96.50 93 SER A N 1
ATOM 735 C CA . SER A 1 93 ? 16.482 0.136 -3.805 1.00 96.50 93 SER A CA 1
ATOM 736 C C . SER A 1 93 ? 15.530 1.012 -4.617 1.00 96.50 93 SER A C 1
ATOM 738 O O . SER A 1 93 ? 14.327 0.825 -4.553 1.00 96.50 93 SER A O 1
ATOM 740 N N . ASN A 1 94 ? 16.057 1.893 -5.469 1.00 96.31 94 ASN A N 1
ATOM 741 C CA . ASN A 1 94 ? 15.259 2.619 -6.467 1.00 96.31 94 ASN A CA 1
ATOM 742 C C . ASN A 1 94 ? 15.180 1.900 -7.827 1.00 96.31 94 ASN A C 1
ATOM 744 O O . ASN A 1 94 ? 14.656 2.449 -8.793 1.00 96.31 94 ASN A O 1
ATOM 748 N N . HIS A 1 95 ? 15.701 0.675 -7.925 1.00 95.69 95 HIS A N 1
ATOM 749 C CA . HIS A 1 95 ? 15.752 -0.083 -9.180 1.00 95.69 95 HIS A CA 1
ATOM 750 C C . HIS A 1 95 ? 14.866 -1.329 -9.176 1.00 95.69 95 HIS A C 1
ATOM 752 O O . HIS A 1 95 ? 14.405 -1.746 -10.237 1.00 95.69 95 HIS A O 1
ATOM 758 N N . GLU A 1 96 ? 14.609 -1.901 -8.000 1.00 95.62 96 GLU A N 1
ATOM 759 C CA . GLU A 1 96 ? 13.839 -3.134 -7.841 1.00 95.62 96 GLU A CA 1
ATOM 760 C C . GLU A 1 96 ? 12.888 -3.015 -6.650 1.00 95.62 96 GLU A C 1
ATOM 762 O O . GLU A 1 96 ? 13.307 -2.878 -5.499 1.00 95.62 96 GLU A O 1
ATOM 767 N N . PHE A 1 97 ? 11.595 -3.082 -6.944 1.00 96.19 97 PHE A N 1
ATOM 768 C CA . PHE A 1 97 ? 10.511 -3.047 -5.984 1.00 96.19 97 PHE A CA 1
ATOM 769 C C . PHE A 1 97 ? 10.329 -4.428 -5.360 1.00 96.19 97 PHE A C 1
ATOM 771 O O . PHE A 1 97 ? 10.308 -5.458 -6.030 1.00 96.19 97 PHE A O 1
ATOM 778 N N . THR A 1 98 ? 10.157 -4.441 -4.046 1.00 95.94 98 THR A N 1
ATOM 779 C CA . THR A 1 98 ? 10.004 -5.655 -3.241 1.00 95.94 98 THR A CA 1
ATOM 780 C C . THR A 1 98 ? 8.907 -5.452 -2.206 1.00 95.94 98 THR A C 1
ATOM 782 O O . THR A 1 98 ? 8.473 -4.330 -1.954 1.00 95.94 98 THR A O 1
ATOM 785 N N . THR A 1 99 ? 8.504 -6.515 -1.514 1.00 95.06 99 THR A N 1
ATOM 786 C CA . THR A 1 99 ? 7.507 -6.442 -0.429 1.00 95.06 99 THR A CA 1
ATOM 787 C C . THR A 1 99 ? 7.905 -5.500 0.717 1.00 95.06 99 THR A C 1
ATOM 789 O O . THR A 1 99 ? 7.041 -4.979 1.428 1.00 95.06 99 THR A O 1
ATOM 792 N N . ALA A 1 100 ? 9.203 -5.226 0.889 1.00 97.06 100 ALA A N 1
ATOM 793 C CA . ALA A 1 100 ? 9.685 -4.239 1.852 1.00 97.06 100 ALA A CA 1
ATOM 794 C C . ALA A 1 100 ? 9.256 -2.807 1.484 1.00 97.06 100 ALA A C 1
ATOM 796 O O . ALA A 1 100 ? 8.976 -2.009 2.377 1.00 97.06 100 ALA A O 1
ATOM 797 N N . HIS A 1 101 ? 9.129 -2.500 0.190 1.00 97.44 101 HIS A N 1
ATOM 798 C CA . HIS A 1 101 ? 8.653 -1.203 -0.290 1.00 97.44 101 HIS A CA 1
ATOM 799 C C . HIS A 1 101 ? 7.178 -1.016 0.051 1.00 97.44 101 HIS A C 1
ATOM 801 O O . HIS A 1 101 ? 6.823 -0.008 0.651 1.00 97.44 101 HIS A O 1
ATOM 807 N N . THR A 1 102 ? 6.342 -2.027 -0.204 1.00 96.19 102 THR A N 1
ATOM 808 C CA . THR A 1 102 ? 4.934 -2.027 0.225 1.00 96.19 102 THR A CA 1
ATOM 809 C C . THR A 1 102 ? 4.811 -1.827 1.738 1.00 96.19 102 THR A C 1
ATOM 811 O O . THR A 1 102 ? 4.010 -1.024 2.206 1.00 96.19 102 THR A O 1
ATOM 814 N N . SER A 1 103 ? 5.659 -2.494 2.526 1.00 95.50 103 SER A N 1
ATOM 815 C CA . SER A 1 103 ? 5.673 -2.335 3.988 1.00 95.50 103 SER A CA 1
ATOM 816 C C . SER A 1 103 ? 6.036 -0.907 4.417 1.00 95.50 103 SER A C 1
ATOM 818 O O . SER A 1 103 ? 5.441 -0.362 5.347 1.00 95.50 103 SER A O 1
ATOM 820 N N . TYR A 1 104 ? 6.990 -0.279 3.726 1.00 96.94 104 TYR A N 1
ATOM 821 C CA . TYR A 1 104 ? 7.360 1.116 3.953 1.00 96.94 104 TYR A CA 1
ATOM 822 C C . TYR A 1 104 ? 6.232 2.088 3.580 1.00 96.94 104 TYR A C 1
ATOM 824 O O . TYR A 1 104 ? 5.957 3.017 4.340 1.00 96.94 104 TYR A O 1
ATOM 832 N N . GLN A 1 105 ? 5.538 1.852 2.465 1.00 96.31 105 GLN A N 1
ATOM 833 C CA . GLN A 1 105 ? 4.374 2.643 2.052 1.00 96.31 105 GLN A CA 1
ATOM 834 C C . GLN A 1 105 ? 3.258 2.577 3.100 1.00 96.31 105 GLN A C 1
ATOM 836 O O . GLN A 1 105 ? 2.744 3.617 3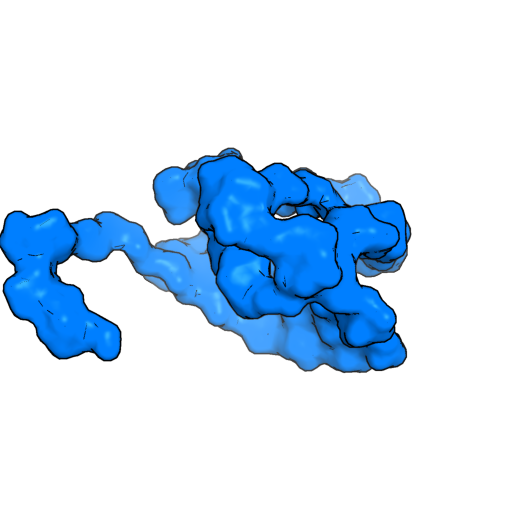.506 1.00 96.31 105 GLN A O 1
ATOM 841 N N . TYR A 1 106 ? 2.950 1.379 3.613 1.00 94.94 106 TYR A N 1
ATOM 842 C CA . TYR A 1 106 ? 1.997 1.199 4.712 1.00 94.94 106 TYR A CA 1
ATOM 843 C C . TYR A 1 106 ? 2.381 1.981 5.960 1.00 94.94 106 TYR A C 1
ATOM 845 O O . TYR A 1 106 ? 1.542 2.647 6.565 1.00 94.94 106 TYR A O 1
ATOM 853 N N . MET A 1 107 ? 3.656 1.912 6.342 1.00 93.94 107 MET A N 1
ATOM 854 C CA . MET A 1 107 ? 4.163 2.668 7.476 1.00 93.94 107 MET A CA 1
ATOM 855 C C . MET A 1 107 ? 3.977 4.177 7.248 1.00 93.94 107 MET A C 1
ATOM 857 O O . MET A 1 107 ? 3.492 4.872 8.133 1.00 93.94 107 MET A O 1
ATOM 861 N N . GLN A 1 108 ? 4.318 4.707 6.076 1.00 95.06 108 GLN A N 1
ATOM 862 C CA . GLN A 1 108 ? 4.130 6.136 5.814 1.00 95.06 108 GLN A CA 1
ATOM 863 C C . GLN A 1 108 ? 2.654 6.546 5.825 1.00 95.06 108 GLN A C 1
ATOM 865 O O . GLN A 1 108 ? 2.311 7.528 6.478 1.00 95.06 108 GLN A O 1
ATOM 870 N N . LEU A 1 109 ? 1.778 5.769 5.184 1.00 94.38 109 LEU A N 1
ATOM 871 C CA . LEU A 1 109 ? 0.341 6.045 5.141 1.00 94.38 109 LEU A CA 1
ATOM 872 C C . LEU A 1 109 ? -0.261 6.122 6.549 1.00 94.38 109 LEU A C 1
ATOM 874 O O . LEU A 1 109 ? -0.856 7.123 6.934 1.00 94.38 109 LEU A O 1
ATOM 878 N N . PHE A 1 110 ? -0.064 5.079 7.351 1.00 92.25 110 PHE A N 1
ATOM 879 C CA . PHE A 1 110 ? -0.632 5.021 8.695 1.00 92.25 110 PHE A CA 1
ATOM 880 C C . PHE A 1 110 ? -0.014 6.044 9.649 1.00 92.25 110 PHE A C 1
ATOM 882 O O . PHE A 1 110 ? -0.717 6.539 10.528 1.00 92.25 110 PHE A O 1
ATOM 889 N N . ARG A 1 111 ? 1.260 6.410 9.463 1.00 91.62 111 ARG A N 1
ATOM 890 C CA . ARG A 1 111 ? 1.877 7.516 10.200 1.00 91.62 111 ARG A CA 1
ATOM 891 C C . ARG A 1 111 ? 1.208 8.848 9.868 1.00 91.62 111 ARG A C 1
ATOM 893 O O . ARG A 1 111 ? 0.904 9.617 10.776 1.00 91.62 111 ARG A O 1
ATOM 900 N N . ASN A 1 112 ? 1.001 9.123 8.582 1.00 91.44 112 ASN A N 1
ATOM 901 C CA . ASN A 1 112 ? 0.416 10.377 8.110 1.00 91.44 112 ASN A CA 1
ATOM 902 C C . ASN A 1 112 ? -1.042 10.529 8.566 1.00 91.44 112 ASN A C 1
ATOM 904 O O . ASN A 1 112 ? -1.454 11.625 8.940 1.00 91.44 112 ASN A O 1
ATOM 908 N N . ASP A 1 113 ? -1.774 9.418 8.643 1.00 89.69 113 ASP A N 1
ATOM 909 C CA . ASP A 1 113 ? -3.175 9.389 9.076 1.00 89.69 113 ASP A CA 1
ATOM 910 C C . ASP A 1 113 ? -3.347 9.260 10.602 1.00 89.69 113 ASP A C 1
ATOM 912 O O . ASP A 1 113 ? -4.467 9.123 11.102 1.00 89.69 113 ASP A O 1
ATOM 916 N N . GLY A 1 114 ? -2.254 9.294 11.374 1.00 85.94 114 GLY A N 1
ATOM 917 C CA . GLY A 1 114 ? -2.296 9.202 12.838 1.00 85.94 114 GLY A CA 1
ATOM 918 C C . GLY A 1 114 ? -2.822 7.858 13.354 1.00 85.94 114 GLY A C 1
ATOM 919 O O . GLY A 1 114 ? -3.386 7.777 14.449 1.00 85.94 114 GLY A O 1
ATOM 920 N N . LEU A 1 115 ? -2.663 6.795 12.562 1.00 80.88 115 LEU A N 1
ATOM 921 C CA . LEU A 1 115 ? -2.984 5.419 12.934 1.00 80.88 115 LEU A CA 1
ATOM 922 C C . LEU A 1 115 ? -1.838 4.729 13.691 1.00 80.88 115 LEU A C 1
ATOM 924 O O . LEU A 1 115 ? -1.994 3.558 14.044 1.00 80.88 115 LEU A O 1
ATOM 928 N N . PHE A 1 116 ? -0.740 5.434 13.983 1.00 69.25 116 PHE A N 1
ATOM 929 C CA . PHE A 1 116 ? 0.234 5.120 15.036 1.00 69.25 116 PHE A CA 1
ATOM 930 C C . PHE A 1 116 ? 1.149 6.308 15.369 1.00 69.25 116 PHE A C 1
ATOM 932 O O . PHE A 1 116 ? 1.212 7.262 14.561 1.00 69.25 116 PHE A O 1
#

pLDDT: mean 92.47, std 6.37, range [60.81, 97.94]

Mean predicted aligned error: 4.49 Å

Secondary structure (DSSP, 8-state):
-HHHHHH-TTT------EEEEEEEEEETTEEEEEEEEEETTEEEEEEEEEEESS--STTTTHHHHHHHHHHHS-TT------S----GGGT--SS---HHHHHHHHHHHHHHTT--

Solvent-accessible surface area (backbone atoms only — not comparable to full-atom values): 7285 Å² total; per-residue (Å²): 110,68,72,60,52,67,74,34,56,94,82,51,75,90,85,78,66,76,47,75,53,69,52,78,45,81,57,90,65,30,41,41,33,46,25,42,34,22,53,75,90,43,80,75,50,79,45,79,48,79,46,56,70,95,58,51,43,50,61,77,54,27,67,60,51,52,54,51,48,62,74,75,50,63,94,86,61,88,80,90,83,77,63,69,77,80,41,64,88,77,74,41,61,73,69,55,59,50,73,66,53,57,51,50,51,52,52,52,53,37,46,75,70,64,74,101